Protein AF-A0A816ETN9-F1 (afdb_monomer_lite)

Foldseek 3Di:
DPPPVVVVVVPPPPQPVVNVVVVVVVVVPCDPVNVVVVVVVVVVVVVVVVVVVVVVVVVLVQLQQQHDPVRVVVCVVVVVVDPDDDPDDFRNPGRVVSLCQVLVHPDVVVSVVCVVDVDDDDDPDPPPDDHTPVNPPD

Organism: NCBI:txid392033

Sequence (138 aa):
MFHDQILFGLFAPILQPEELVTTIIEHKTIGPITGVLTLFLFLTNLVAMGLVLMLTIWQISLITKGQTCVEERIDKSIVTNSVQGQKQRPYDFGFKLNWARFFEVNKISELLFRLLIPFPFQPKHDGTQWISKDNKEN

Secondary structure (DSSP, 8-state):
---SSGGGGG------HHHHHHHHHHHHT--HHHHHHHHHHHHHHHHHHHHHHHHHHHHHHHHHTT--HHHHHHHHHHHTT--S-----TT---HHHHHHHHTT-SSHHHHHHHHHS---PPPSS-SS----SGGG--

InterPro domains:
  IPR039859 Palmitoyltransferase PFA4/ZDHHC16/ZDHHC20/ERF2-like [PTHR12246] (38-136)

Structure (mmCIF, N/CA/C/O backbone):
data_AF-A0A816ETN9-F1
#
_entry.id   AF-A0A816ETN9-F1
#
loop_
_atom_site.group_PDB
_atom_site.id
_atom_site.type_symbol
_atom_site.label_atom_id
_atom_site.label_alt_id
_atom_site.label_comp_id
_atom_site.label_asym_id
_atom_site.label_entity_id
_atom_site.label_seq_id
_atom_site.pdbx_PDB_ins_code
_atom_site.Cartn_x
_atom_site.Cartn_y
_atom_site.Cartn_z
_atom_site.occupancy
_atom_site.B_iso_or_equiv
_atom_site.auth_seq_id
_atom_site.auth_comp_id
_atom_site.auth_asym_id
_atom_site.auth_atom_id
_atom_site.pdbx_PDB_model_num
ATOM 1 N N . MET A 1 1 ? 3.630 -48.120 -26.197 1.00 42.28 1 MET A N 1
ATOM 2 C CA . MET A 1 1 ? 5.074 -47.815 -26.272 1.00 42.28 1 MET A CA 1
ATOM 3 C C . MET A 1 1 ? 5.245 -46.753 -27.363 1.00 42.28 1 MET A C 1
ATOM 5 O O . MET A 1 1 ? 5.625 -47.079 -28.466 1.00 42.28 1 MET A O 1
ATOM 9 N N . PHE A 1 2 ? 4.707 -45.533 -27.250 1.00 49.50 2 PHE A N 1
ATOM 10 C CA . PHE A 1 2 ? 4.876 -44.501 -26.208 1.00 49.50 2 PHE A CA 1
ATOM 11 C C . PHE A 1 2 ? 6.316 -43.951 -26.073 1.00 49.50 2 PHE A C 1
ATOM 13 O O . PHE A 1 2 ? 6.692 -43.497 -24.997 1.00 49.50 2 PHE A O 1
ATOM 20 N N . HIS A 1 3 ? 7.124 -43.975 -27.146 1.00 43.66 3 HIS A N 1
ATOM 21 C CA . HIS A 1 3 ? 8.480 -43.403 -27.088 1.00 43.66 3 HIS A CA 1
ATOM 22 C C . HIS A 1 3 ? 8.966 -42.555 -28.273 1.00 43.66 3 HIS A C 1
ATOM 24 O O . HIS A 1 3 ? 9.981 -41.890 -28.115 1.00 43.66 3 HIS A O 1
ATOM 30 N N . ASP A 1 4 ? 8.219 -42.438 -29.376 1.00 44.09 4 ASP A N 1
ATOM 31 C CA . ASP A 1 4 ? 8.714 -41.665 -30.535 1.00 44.09 4 ASP A CA 1
ATOM 32 C C . ASP A 1 4 ? 8.169 -40.232 -30.640 1.00 44.09 4 ASP A C 1
ATOM 34 O O . ASP A 1 4 ? 8.647 -39.444 -31.449 1.00 44.09 4 ASP A O 1
ATOM 38 N N . GLN A 1 5 ? 7.222 -39.829 -29.783 1.00 45.78 5 GLN A N 1
ATOM 39 C CA . GLN A 1 5 ? 6.743 -38.435 -29.754 1.00 45.78 5 GLN A CA 1
ATOM 40 C C . GLN A 1 5 ? 7.567 -37.501 -28.854 1.00 45.78 5 GLN A C 1
ATOM 42 O O . GLN A 1 5 ? 7.368 -36.290 -28.886 1.00 45.78 5 GLN A O 1
ATOM 47 N N . ILE A 1 6 ? 8.531 -38.026 -28.091 1.00 44.53 6 ILE A N 1
ATOM 48 C CA . ILE A 1 6 ? 9.434 -37.198 -27.269 1.00 44.53 6 ILE A CA 1
ATOM 49 C C . ILE A 1 6 ? 10.539 -36.560 -28.136 1.00 44.53 6 ILE A C 1
ATOM 51 O O . ILE A 1 6 ? 11.127 -35.550 -27.754 1.00 44.53 6 ILE A O 1
ATOM 55 N N . LEU A 1 7 ? 10.759 -37.059 -29.358 1.00 41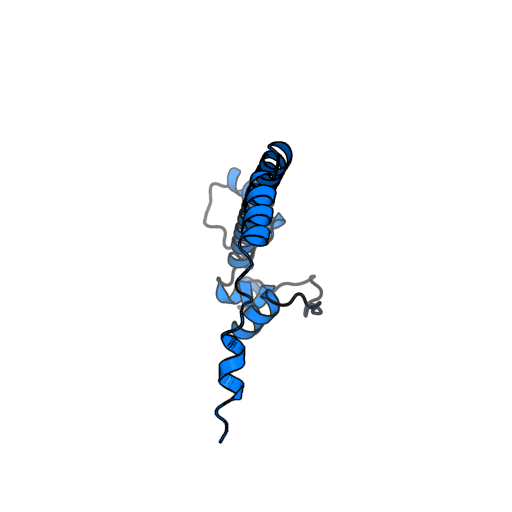.75 7 LEU A N 1
ATOM 56 C CA . LEU A 1 7 ? 11.760 -36.520 -30.283 1.00 41.75 7 LEU A CA 1
ATOM 57 C C . LEU A 1 7 ? 11.278 -35.310 -31.110 1.00 41.75 7 LEU A C 1
ATOM 59 O O . LEU A 1 7 ? 12.008 -34.837 -31.974 1.00 41.75 7 LEU A O 1
ATOM 63 N N . PHE A 1 8 ? 10.073 -34.784 -30.866 1.00 42.66 8 PHE A N 1
ATOM 64 C CA . PHE A 1 8 ? 9.594 -33.558 -31.525 1.00 42.66 8 PHE A CA 1
ATOM 65 C C . PHE A 1 8 ? 10.080 -32.266 -30.841 1.00 42.66 8 PHE A C 1
ATOM 67 O O . PHE A 1 8 ? 9.989 -31.191 -31.426 1.00 42.66 8 PHE A O 1
ATOM 74 N N . GLY A 1 9 ? 10.649 -32.357 -29.632 1.00 41.28 9 GLY A N 1
ATOM 75 C CA . GLY A 1 9 ? 11.230 -31.215 -28.910 1.00 41.28 9 GLY A CA 1
ATOM 76 C C . GLY A 1 9 ? 12.661 -30.842 -29.324 1.00 41.28 9 GLY A C 1
ATOM 77 O O . GLY A 1 9 ? 13.190 -29.854 -28.826 1.00 41.28 9 GLY A O 1
ATOM 78 N N . LEU A 1 10 ? 13.293 -31.614 -30.219 1.00 41.69 10 LEU A N 1
ATOM 79 C CA . LEU A 1 10 ? 14.675 -31.394 -30.675 1.00 41.69 10 LEU A CA 1
ATOM 80 C C . LEU A 1 10 ? 14.766 -30.707 -32.054 1.00 41.69 10 LEU A C 1
ATOM 82 O O . LEU A 1 10 ? 15.851 -30.585 -32.611 1.00 41.69 10 LEU A O 1
ATOM 86 N N . PHE A 1 11 ? 13.636 -30.264 -32.611 1.00 45.69 11 PHE A N 1
ATOM 87 C CA . PHE A 1 11 ? 13.557 -29.506 -33.863 1.00 45.69 11 PHE A CA 1
ATOM 88 C C . PHE A 1 11 ? 13.201 -28.040 -33.573 1.00 45.69 11 PHE A C 1
ATOM 90 O O . PHE A 1 11 ? 12.218 -27.499 -34.071 1.00 45.69 11 PHE A O 1
ATOM 97 N N . ALA A 1 12 ? 14.029 -27.357 -32.777 1.00 51.69 12 ALA A N 1
ATOM 98 C CA . ALA A 1 12 ? 14.243 -25.949 -33.092 1.00 51.69 12 ALA A CA 1
ATOM 99 C C . ALA A 1 12 ? 14.910 -25.950 -34.479 1.00 51.69 12 ALA A C 1
ATOM 101 O O . ALA A 1 12 ? 15.928 -26.636 -34.624 1.00 51.69 12 ALA A O 1
ATOM 102 N N . PRO A 1 13 ? 14.351 -25.301 -35.516 1.00 54.28 13 PRO A N 1
ATOM 103 C CA . PRO A 1 13 ? 15.050 -25.222 -36.787 1.00 54.28 13 PRO A CA 1
ATOM 104 C C . PRO A 1 13 ? 16.427 -24.619 -36.503 1.00 54.28 13 PRO A C 1
ATOM 106 O O . PRO A 1 13 ? 16.528 -23.549 -35.902 1.00 54.28 13 PRO A O 1
ATOM 109 N N . ILE A 1 14 ? 17.484 -25.352 -36.862 1.00 61.41 14 ILE A N 1
ATOM 110 C CA . ILE A 1 14 ? 18.841 -24.813 -36.901 1.00 61.41 14 ILE A CA 1
ATOM 111 C C . ILE A 1 14 ? 18.753 -23.657 -37.888 1.00 61.41 14 ILE A C 1
ATOM 113 O O . ILE A 1 14 ? 18.641 -23.881 -39.093 1.00 61.41 14 ILE A O 1
ATOM 117 N N . LEU A 1 15 ? 18.679 -22.439 -37.351 1.00 60.41 15 LEU A N 1
ATOM 118 C CA . LEU A 1 15 ? 18.554 -21.223 -38.134 1.00 60.41 15 LEU A CA 1
ATOM 119 C C . LEU A 1 15 ? 19.716 -21.220 -39.129 1.00 60.41 15 LEU A C 1
ATOM 121 O O . LEU A 1 15 ? 20.877 -21.341 -38.724 1.00 60.41 15 LEU A O 1
ATOM 125 N N . GLN A 1 16 ? 19.402 -21.176 -40.423 1.00 74.88 16 GLN A N 1
ATOM 126 C CA . GLN A 1 16 ? 20.430 -21.170 -41.455 1.00 74.88 16 GLN A CA 1
ATOM 127 C C . GLN A 1 16 ? 21.357 -19.966 -41.220 1.00 74.88 16 GLN A C 1
ATOM 129 O O . GLN A 1 16 ? 20.889 -18.912 -40.774 1.00 74.88 16 GLN A O 1
ATOM 134 N N . PRO A 1 17 ? 22.674 -20.099 -41.455 1.00 69.94 17 PRO A N 1
ATOM 135 C CA . PRO A 1 17 ? 23.639 -19.060 -41.104 1.00 69.94 17 PRO A CA 1
ATOM 136 C C . PRO A 1 17 ? 23.317 -17.710 -41.764 1.00 69.94 17 PRO A C 1
ATOM 138 O O . PRO A 1 17 ? 23.561 -16.675 -41.148 1.00 69.94 17 PRO A O 1
ATOM 141 N N . GLU A 1 18 ? 22.703 -17.695 -42.952 1.00 71.25 18 GLU A N 1
ATOM 142 C CA . GLU A 1 18 ? 22.175 -16.478 -43.581 1.00 71.25 18 GLU A CA 1
ATOM 143 C C . GLU A 1 18 ? 21.096 -15.756 -42.754 1.00 71.25 18 GLU A C 1
ATOM 145 O O . GLU A 1 18 ? 21.195 -14.543 -42.575 1.00 71.25 18 GLU A O 1
ATOM 150 N N . GLU A 1 19 ? 20.111 -16.470 -42.202 1.00 72.38 19 GLU A N 1
ATOM 151 C CA . GLU A 1 19 ? 19.036 -15.865 -41.401 1.00 72.38 19 GLU A CA 1
ATOM 152 C C . GLU A 1 19 ? 19.519 -15.413 -40.017 1.00 72.38 19 GLU A C 1
ATOM 154 O O . GLU A 1 19 ? 19.044 -14.416 -39.463 1.00 72.38 19 GLU A O 1
ATOM 159 N N . LEU A 1 20 ? 20.514 -16.106 -39.459 1.00 71.25 20 LEU A N 1
ATOM 160 C CA . LEU A 1 20 ? 21.183 -15.676 -38.233 1.00 71.25 20 LEU A CA 1
ATOM 161 C C . LEU A 1 20 ? 21.956 -14.368 -38.458 1.00 71.25 20 LEU A C 1
ATOM 163 O O . LEU A 1 20 ? 21.949 -13.475 -37.613 1.00 71.25 20 LEU A O 1
ATOM 167 N N . VAL A 1 21 ? 22.609 -14.224 -39.611 1.00 74.25 21 VAL A N 1
ATOM 168 C CA . VAL A 1 21 ? 23.345 -13.004 -39.956 1.00 74.25 21 VAL A CA 1
ATOM 169 C C . VAL A 1 21 ? 22.389 -11.837 -40.193 1.00 74.25 21 VAL A C 1
ATOM 171 O O . VAL A 1 21 ? 22.657 -10.746 -39.692 1.00 74.25 21 VAL A O 1
ATOM 174 N N . THR A 1 22 ? 21.262 -12.034 -40.883 1.00 68.19 22 THR A N 1
ATOM 175 C CA . THR A 1 22 ? 20.288 -10.954 -41.114 1.00 68.19 22 THR A CA 1
ATOM 176 C C . THR A 1 22 ? 19.622 -10.497 -39.824 1.00 68.19 22 THR A C 1
ATOM 178 O O . THR A 1 22 ? 19.522 -9.295 -39.612 1.00 68.19 22 THR A O 1
ATOM 181 N N .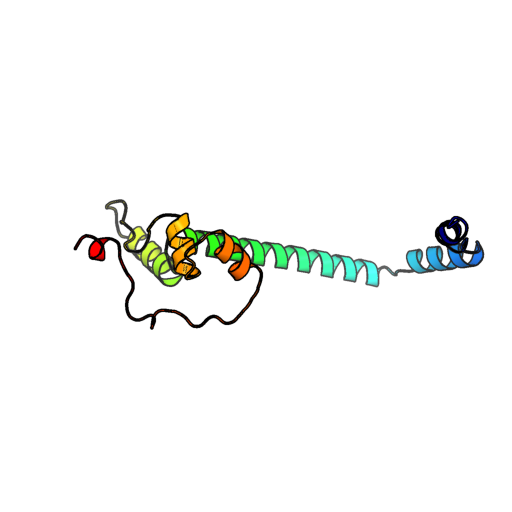 THR A 1 23 ? 19.257 -11.410 -38.923 1.00 66.38 23 THR A N 1
ATOM 182 C CA . THR A 1 23 ? 18.685 -11.057 -37.610 1.00 66.38 23 THR A CA 1
ATOM 183 C C . THR A 1 23 ? 19.695 -10.363 -36.696 1.00 66.38 23 THR A C 1
ATOM 185 O O . THR A 1 23 ? 19.354 -9.385 -36.029 1.00 66.38 23 THR A O 1
ATOM 188 N N . ILE A 1 24 ? 20.964 -10.792 -36.693 1.00 67.12 24 ILE A N 1
ATOM 189 C CA . ILE A 1 24 ? 22.039 -10.100 -35.962 1.00 67.12 24 ILE A CA 1
ATOM 190 C C . ILE A 1 24 ? 22.285 -8.705 -36.546 1.00 67.12 24 ILE A C 1
ATOM 192 O O . ILE A 1 24 ? 22.480 -7.753 -35.788 1.00 67.12 24 ILE A O 1
ATOM 196 N N . ILE A 1 25 ? 22.276 -8.562 -37.874 1.00 66.56 25 ILE A N 1
ATOM 197 C CA . ILE A 1 25 ? 22.420 -7.264 -38.537 1.00 66.56 25 ILE A CA 1
ATOM 198 C C . ILE A 1 25 ? 21.211 -6.387 -38.220 1.00 66.56 25 ILE A C 1
ATOM 200 O O . ILE A 1 25 ? 21.408 -5.254 -37.807 1.00 66.56 25 ILE A O 1
ATOM 204 N N . GLU A 1 26 ? 19.983 -6.884 -38.312 1.00 66.06 26 GLU A N 1
ATOM 205 C CA . GLU A 1 26 ? 18.759 -6.130 -38.021 1.00 66.06 26 GLU A CA 1
ATOM 206 C C . GLU A 1 26 ? 18.716 -5.658 -36.559 1.00 66.06 26 GLU A C 1
ATOM 208 O O . GLU A 1 26 ? 18.506 -4.473 -36.303 1.00 66.06 26 GLU A O 1
ATOM 213 N N . HIS A 1 27 ? 19.074 -6.523 -35.602 1.00 62.28 27 HIS A N 1
ATOM 214 C CA . HIS A 1 27 ? 19.246 -6.149 -34.193 1.00 62.28 27 HIS A CA 1
ATOM 215 C C . HIS A 1 27 ? 20.382 -5.126 -33.992 1.00 62.28 27 HIS A C 1
ATOM 217 O O . HIS A 1 27 ? 20.283 -4.224 -33.161 1.00 62.28 27 HIS A O 1
ATOM 223 N N . LYS A 1 28 ? 21.461 -5.210 -34.780 1.00 60.97 28 LYS A N 1
ATOM 224 C CA . LYS A 1 28 ? 22.558 -4.225 -34.795 1.00 60.97 28 LYS A CA 1
ATOM 225 C C . LYS A 1 28 ? 22.179 -2.915 -35.506 1.00 60.97 28 LYS A C 1
ATOM 227 O O . LYS A 1 28 ? 22.825 -1.897 -35.271 1.00 60.97 28 LYS A O 1
ATOM 232 N N . THR A 1 29 ? 21.128 -2.926 -36.327 1.00 57.53 29 THR A N 1
ATOM 233 C CA . THR A 1 29 ? 20.594 -1.780 -37.086 1.00 57.53 29 THR A CA 1
ATOM 234 C C . THR A 1 29 ? 19.382 -1.151 -36.392 1.00 57.53 29 THR A C 1
ATOM 236 O O . THR A 1 29 ? 18.671 -0.335 -36.975 1.00 57.53 29 THR A O 1
ATOM 239 N N . ILE A 1 30 ? 19.145 -1.476 -35.118 1.00 62.94 30 ILE A N 1
ATOM 240 C CA . ILE A 1 30 ? 18.284 -0.681 -34.243 1.00 62.94 30 ILE A CA 1
ATOM 241 C C . ILE A 1 30 ? 18.978 0.678 -34.084 1.00 62.94 30 ILE A C 1
ATOM 243 O O . ILE A 1 30 ? 19.926 0.832 -33.316 1.00 62.94 30 ILE A O 1
ATOM 247 N N . GLY A 1 31 ? 18.569 1.648 -34.903 1.00 71.50 31 GLY A N 1
ATOM 248 C CA . GLY A 1 31 ? 19.227 2.946 -34.997 1.00 71.50 31 GLY A CA 1
ATOM 249 C C . GLY A 1 31 ? 19.298 3.685 -33.652 1.00 71.50 31 GLY A C 1
ATOM 250 O O . GLY A 1 31 ? 18.528 3.394 -32.730 1.00 71.50 31 GLY A O 1
ATOM 251 N N . PRO A 1 32 ? 20.170 4.704 -33.537 1.00 74.25 32 PRO A N 1
ATOM 252 C CA . PRO A 1 32 ? 20.346 5.469 -32.299 1.00 74.25 32 PRO A CA 1
ATOM 253 C C . PRO A 1 32 ? 19.026 6.059 -31.777 1.00 74.25 32 PRO A C 1
ATOM 255 O O . PRO A 1 32 ? 18.828 6.155 -30.571 1.00 74.25 32 PRO A O 1
ATOM 258 N N . ILE A 1 33 ? 18.089 6.377 -32.676 1.00 78.12 33 ILE A N 1
ATOM 259 C CA . ILE A 1 33 ? 16.751 6.888 -32.349 1.00 78.12 33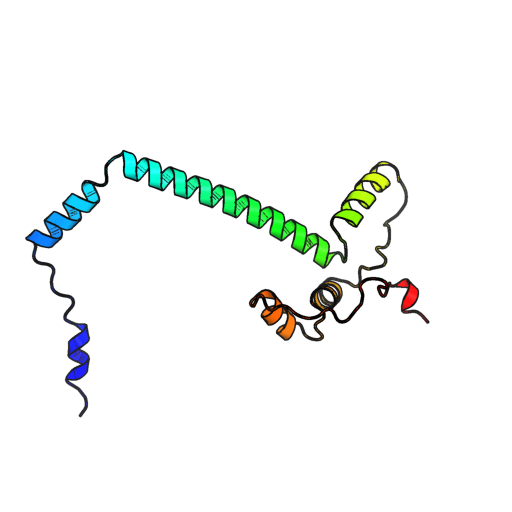 ILE A CA 1
ATOM 260 C C . ILE A 1 33 ? 15.940 5.864 -31.537 1.00 78.12 33 ILE A C 1
ATOM 262 O O . ILE A 1 33 ? 15.343 6.222 -30.523 1.00 78.12 33 ILE A O 1
ATOM 266 N N . THR A 1 34 ? 15.952 4.588 -31.927 1.00 83.75 34 THR A N 1
ATOM 267 C CA . THR A 1 34 ? 15.224 3.526 -31.214 1.00 83.75 34 THR A CA 1
ATOM 268 C C . THR A 1 34 ? 15.860 3.229 -29.855 1.00 83.75 34 THR A C 1
ATOM 270 O O . THR A 1 34 ? 15.144 2.992 -28.879 1.00 83.75 34 THR A O 1
ATOM 273 N N . GLY A 1 35 ? 17.191 3.321 -29.752 1.00 85.50 35 GLY A N 1
ATOM 274 C CA . GLY A 1 35 ? 17.906 3.227 -28.476 1.00 85.50 35 GLY A CA 1
ATOM 275 C C . GLY A 1 35 ? 17.534 4.357 -27.511 1.00 85.50 35 GLY A C 1
ATOM 276 O O . GLY A 1 35 ? 17.201 4.100 -26.355 1.00 85.50 35 GLY A O 1
ATOM 277 N N . VAL A 1 36 ? 17.511 5.601 -28.000 1.00 88.25 36 VAL A N 1
ATOM 278 C CA . VAL A 1 36 ? 17.103 6.779 -27.215 1.00 88.25 36 VAL A CA 1
ATOM 279 C C . VAL A 1 36 ? 15.643 6.678 -26.774 1.00 88.25 36 VAL A C 1
ATOM 281 O O . VAL A 1 36 ? 15.345 6.942 -25.610 1.00 88.25 36 VAL A O 1
ATOM 284 N N . LEU A 1 37 ? 14.737 6.248 -27.658 1.00 91.94 37 LEU A N 1
ATOM 285 C CA . LEU A 1 37 ? 13.325 6.058 -27.318 1.00 91.94 37 LEU A CA 1
ATOM 286 C C . LEU A 1 37 ? 13.143 4.975 -26.248 1.00 91.94 37 LEU A C 1
ATOM 288 O O . LEU A 1 37 ? 12.428 5.191 -25.273 1.00 91.94 37 LEU A O 1
ATOM 292 N N . THR A 1 38 ? 13.820 3.835 -26.398 1.00 91.44 38 THR A N 1
ATOM 293 C CA . THR A 1 38 ? 13.774 2.741 -25.415 1.00 91.44 38 THR A CA 1
ATOM 294 C C . THR A 1 38 ? 14.289 3.203 -24.055 1.00 91.44 38 THR A C 1
ATOM 296 O O . THR A 1 38 ? 13.646 2.950 -23.038 1.00 91.44 38 THR A O 1
ATOM 299 N N . LEU A 1 39 ? 15.404 3.940 -24.026 1.00 93.00 39 LEU A N 1
ATOM 300 C CA . LEU A 1 39 ? 15.954 4.510 -22.797 1.00 93.00 39 LEU A CA 1
ATOM 301 C C . LEU A 1 39 ? 14.982 5.504 -22.149 1.00 93.00 39 LEU A C 1
ATOM 303 O O . LEU A 1 39 ? 14.753 5.448 -20.943 1.00 93.00 39 LEU A O 1
ATOM 307 N N . PHE A 1 40 ? 14.382 6.395 -22.938 1.00 95.19 40 PHE A N 1
ATOM 308 C CA . PHE A 1 40 ? 13.406 7.363 -22.444 1.00 95.19 40 PHE A CA 1
ATOM 309 C C . PHE A 1 40 ? 12.170 6.675 -21.845 1.00 95.19 40 PHE A C 1
ATOM 311 O O . PHE A 1 40 ? 11.746 7.007 -20.735 1.00 95.19 40 PHE A O 1
ATOM 318 N N . LEU A 1 41 ? 11.618 5.674 -22.536 1.00 95.94 41 LEU A N 1
ATOM 319 C CA . LEU A 1 41 ? 10.499 4.878 -22.032 1.00 95.94 41 LEU A CA 1
ATOM 320 C C . LEU A 1 41 ? 10.883 4.123 -20.757 1.00 95.94 41 LEU A C 1
ATOM 322 O O . LEU A 1 41 ? 10.115 4.105 -19.800 1.00 95.94 41 LEU A O 1
ATOM 326 N N . PHE A 1 42 ? 12.079 3.545 -20.700 1.00 96.81 42 PHE A N 1
ATOM 327 C CA . PHE A 1 42 ? 12.563 2.862 -19.505 1.00 96.81 42 PHE A CA 1
ATOM 328 C C . PHE A 1 42 ? 12.650 3.810 -18.299 1.00 96.81 42 PHE A C 1
ATOM 330 O O . PHE A 1 42 ? 12.114 3.507 -17.233 1.00 96.81 42 PHE A O 1
ATOM 337 N N . LEU A 1 43 ? 13.256 4.989 -18.472 1.00 97.25 43 LEU A N 1
ATOM 338 C CA . LEU A 1 43 ? 13.403 5.981 -17.404 1.00 97.25 43 LEU A CA 1
ATOM 339 C C . LEU A 1 43 ? 12.050 6.520 -16.925 1.00 97.25 43 LEU A C 1
ATOM 341 O O . LEU A 1 43 ? 11.820 6.627 -15.721 1.00 97.25 43 LEU A O 1
ATOM 345 N N . THR A 1 44 ? 11.136 6.828 -17.846 1.00 96.31 44 THR A N 1
ATOM 346 C CA . THR A 1 44 ? 9.797 7.328 -17.493 1.00 96.31 44 THR A CA 1
ATOM 347 C C . THR A 1 44 ? 8.971 6.278 -16.754 1.00 96.31 44 THR A C 1
ATOM 349 O O . THR A 1 44 ? 8.352 6.607 -15.742 1.00 96.31 44 THR A O 1
ATOM 352 N N . ASN A 1 45 ? 9.020 5.010 -17.176 1.00 96.31 45 ASN A N 1
ATOM 353 C CA . ASN A 1 45 ? 8.370 3.913 -16.455 1.00 96.31 45 ASN A CA 1
ATOM 354 C C . ASN A 1 45 ? 8.976 3.700 -15.063 1.00 96.31 45 ASN A C 1
ATOM 356 O O . ASN A 1 45 ? 8.239 3.460 -14.110 1.00 96.31 45 ASN A O 1
ATOM 360 N N . LEU A 1 46 ? 10.295 3.840 -14.914 1.00 97.50 46 LEU A N 1
ATOM 361 C CA . LEU A 1 46 ? 10.964 3.721 -13.619 1.00 97.50 46 LEU A CA 1
ATOM 362 C C . LEU A 1 46 ? 10.530 4.828 -12.646 1.00 97.50 46 LEU A C 1
ATOM 364 O O . LEU A 1 46 ? 10.218 4.547 -11.488 1.00 97.50 46 LEU A O 1
ATOM 368 N N . VAL A 1 47 ? 10.438 6.074 -13.121 1.00 97.81 47 VAL A N 1
ATOM 369 C CA . VAL A 1 47 ? 9.921 7.197 -12.321 1.00 97.81 47 VAL A CA 1
ATOM 370 C C . VAL A 1 47 ? 8.450 6.982 -11.969 1.00 97.81 47 VAL A C 1
ATOM 372 O O . VAL A 1 47 ? 8.075 7.130 -10.806 1.00 97.81 47 VAL A O 1
ATOM 375 N N . ALA A 1 48 ? 7.623 6.587 -12.940 1.00 96.94 48 ALA A N 1
ATOM 376 C CA . ALA A 1 48 ? 6.206 6.313 -12.716 1.00 96.94 48 ALA A CA 1
ATOM 377 C C . ALA A 1 48 ? 6.004 5.216 -11.658 1.00 96.94 48 ALA A C 1
ATOM 379 O O . ALA A 1 48 ? 5.242 5.407 -10.712 1.00 96.94 48 ALA A O 1
ATOM 380 N N . MET A 1 49 ? 6.751 4.114 -11.757 1.00 97.38 49 MET A N 1
ATOM 381 C CA . MET A 1 49 ? 6.760 3.036 -10.765 1.00 97.38 49 MET A CA 1
ATOM 382 C C . MET A 1 49 ? 7.158 3.535 -9.375 1.00 97.38 49 MET A C 1
ATOM 384 O O . MET A 1 49 ? 6.503 3.189 -8.393 1.00 97.38 49 MET A O 1
ATOM 388 N N . GLY A 1 50 ? 8.191 4.376 -9.279 1.00 97.44 50 GLY A N 1
ATOM 389 C CA . GLY A 1 50 ? 8.616 4.969 -8.011 1.00 97.44 50 GLY A CA 1
ATOM 390 C C . GLY A 1 50 ? 7.516 5.807 -7.353 1.00 97.44 50 GLY A C 1
ATOM 391 O O . GLY A 1 50 ? 7.243 5.644 -6.163 1.00 97.44 50 GLY A O 1
ATOM 392 N N . LEU A 1 51 ? 6.835 6.652 -8.130 1.00 97.69 51 LEU A N 1
ATOM 393 C CA . LEU A 1 51 ? 5.733 7.485 -7.638 1.00 97.69 51 LEU A CA 1
ATOM 394 C C . LEU A 1 51 ? 4.530 6.646 -7.189 1.00 97.69 51 LEU A C 1
ATOM 396 O O . LEU A 1 51 ? 3.985 6.878 -6.108 1.00 97.69 51 LEU A O 1
ATOM 400 N N . VAL A 1 52 ? 4.141 5.645 -7.985 1.00 96.94 52 VAL A N 1
ATOM 401 C CA . VAL A 1 52 ? 3.051 4.719 -7.641 1.00 96.94 52 VAL A CA 1
ATOM 402 C C . VAL A 1 52 ? 3.380 3.954 -6.362 1.00 96.94 52 VAL A C 1
ATOM 404 O O . VAL A 1 52 ? 2.530 3.840 -5.476 1.00 96.94 52 VAL A O 1
ATOM 407 N N . LEU A 1 53 ? 4.617 3.475 -6.221 1.00 97.06 53 LEU A N 1
ATOM 408 C CA . LEU A 1 53 ? 5.061 2.756 -5.033 1.00 97.06 53 LEU A CA 1
ATOM 409 C C . LEU A 1 53 ? 5.017 3.651 -3.789 1.00 97.06 53 LEU A C 1
ATOM 411 O O . LEU A 1 53 ? 4.468 3.245 -2.767 1.00 97.06 53 LEU A O 1
ATOM 415 N N . MET A 1 54 ? 5.532 4.881 -3.878 1.00 96.69 54 MET A N 1
ATOM 416 C CA . MET A 1 54 ? 5.496 5.842 -2.771 1.00 96.69 54 MET A CA 1
ATOM 417 C C . MET A 1 54 ? 4.066 6.150 -2.322 1.00 96.69 54 MET A C 1
ATOM 419 O O . MET A 1 54 ? 3.776 6.125 -1.124 1.00 96.69 54 MET A O 1
ATOM 423 N N . LEU A 1 55 ? 3.160 6.395 -3.271 1.00 95.81 55 LEU A N 1
ATOM 424 C CA . LEU A 1 55 ? 1.760 6.661 -2.958 1.00 95.81 55 LEU A CA 1
ATOM 425 C C . LEU A 1 55 ? 1.093 5.438 -2.321 1.00 95.81 55 LEU A C 1
ATOM 427 O O . LEU A 1 55 ? 0.398 5.574 -1.318 1.00 95.81 55 LEU A O 1
ATOM 431 N N . THR A 1 56 ? 1.351 4.241 -2.848 1.00 94.31 56 THR A N 1
ATOM 432 C CA . THR A 1 56 ? 0.801 2.987 -2.313 1.00 94.31 56 THR A CA 1
ATOM 433 C C . THR A 1 56 ? 1.277 2.737 -0.884 1.00 94.31 56 THR A C 1
ATOM 435 O O . THR A 1 56 ? 0.470 2.406 -0.018 1.00 94.31 56 THR A O 1
ATOM 438 N N . ILE A 1 57 ? 2.563 2.963 -0.596 1.00 95.62 57 ILE A N 1
ATOM 439 C CA . ILE A 1 57 ? 3.118 2.847 0.762 1.00 95.62 57 ILE A CA 1
ATOM 440 C C . ILE A 1 57 ? 2.441 3.841 1.711 1.00 95.62 57 ILE A C 1
ATOM 442 O O . ILE A 1 57 ? 2.101 3.485 2.842 1.00 95.62 57 ILE A O 1
ATOM 446 N N . TRP A 1 58 ? 2.208 5.077 1.264 1.00 93.75 58 TRP A N 1
ATOM 447 C CA . TRP A 1 58 ? 1.500 6.061 2.078 1.00 93.75 58 TRP A CA 1
ATOM 448 C C . TRP A 1 58 ? 0.058 5.623 2.372 1.00 93.75 58 TRP A C 1
ATOM 450 O O . TRP A 1 58 ? -0.352 5.634 3.534 1.00 93.75 58 TRP A O 1
ATOM 460 N N . GLN A 1 59 ? -0.676 5.141 1.367 1.00 93.81 59 GLN A N 1
ATOM 461 C CA . GLN A 1 59 ? -2.036 4.618 1.548 1.00 93.81 59 GLN A CA 1
ATOM 462 C C . GLN A 1 59 ? -2.068 3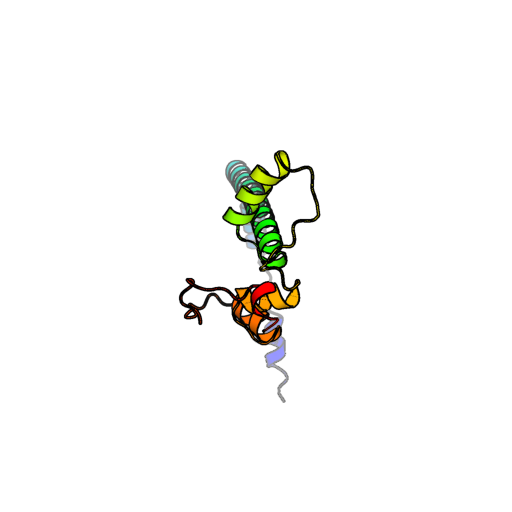.410 2.500 1.00 93.81 59 GLN A C 1
ATOM 464 O O . GLN A 1 59 ? -2.889 3.353 3.414 1.00 93.81 59 GLN A O 1
ATOM 469 N N . ILE A 1 60 ? -1.112 2.486 2.373 1.00 92.81 60 ILE A N 1
ATOM 470 C CA . ILE A 1 60 ? -0.930 1.350 3.290 1.00 92.81 60 ILE A CA 1
ATOM 471 C C . ILE A 1 60 ? -0.714 1.819 4.735 1.00 92.81 60 ILE A C 1
ATOM 473 O O . ILE A 1 60 ? -1.284 1.244 5.669 1.00 92.81 60 ILE A O 1
ATOM 477 N N . SER A 1 61 ? 0.093 2.866 4.936 1.00 92.38 61 SER A N 1
ATOM 478 C CA . SER A 1 61 ? 0.342 3.456 6.257 1.00 92.38 61 SER A CA 1
ATOM 479 C C . SER A 1 61 ? -0.944 4.013 6.870 1.00 92.38 61 SER A C 1
ATOM 481 O O . SER A 1 61 ? -1.208 3.779 8.049 1.00 92.38 61 SER A O 1
ATOM 483 N N . LEU A 1 62 ? -1.770 4.695 6.072 1.00 91.56 62 LEU A N 1
ATOM 484 C CA . LEU A 1 62 ? -3.056 5.251 6.500 1.00 91.56 62 LEU A CA 1
ATOM 485 C C . LEU A 1 62 ? -4.049 4.159 6.919 1.00 91.56 62 LEU A C 1
ATOM 487 O O . LEU A 1 62 ? -4.564 4.204 8.037 1.00 91.56 62 LEU A O 1
ATOM 491 N N . ILE A 1 63 ? -4.229 3.125 6.089 1.00 91.19 63 ILE A N 1
ATOM 492 C CA . ILE A 1 63 ? -5.101 1.976 6.397 1.00 91.19 63 ILE A CA 1
ATOM 493 C C . ILE A 1 63 ? -4.630 1.276 7.672 1.00 91.19 63 ILE A C 1
ATOM 495 O O . ILE A 1 63 ? -5.417 1.007 8.574 1.00 91.19 63 ILE A O 1
ATOM 499 N N . THR A 1 64 ? -3.322 1.044 7.795 1.00 89.50 64 THR A N 1
ATOM 500 C CA . THR A 1 64 ? -2.709 0.434 8.984 1.00 89.50 64 THR A CA 1
ATOM 501 C C . THR A 1 64 ? -3.019 1.207 10.261 1.00 89.50 64 THR A C 1
ATOM 503 O O . THR A 1 64 ? -3.213 0.603 11.312 1.00 89.50 64 THR A O 1
ATOM 506 N N . LYS A 1 65 ? -3.083 2.531 10.160 1.00 87.94 65 LYS A N 1
ATOM 507 C CA . LYS A 1 65 ? -3.354 3.465 11.250 1.00 87.94 65 LYS A CA 1
ATOM 508 C C . LYS A 1 65 ? -4.846 3.694 11.518 1.00 87.94 65 LYS A C 1
ATOM 510 O O . LYS A 1 65 ? -5.156 4.437 12.446 1.00 87.94 65 LYS A O 1
ATOM 515 N N . GLY A 1 66 ? -5.737 3.124 10.702 1.00 87.06 66 GLY A N 1
ATOM 516 C CA . GLY A 1 66 ? -7.175 3.394 10.763 1.00 87.06 66 GLY A CA 1
ATOM 517 C C . GLY A 1 66 ? -7.509 4.863 10.491 1.00 87.06 66 GLY A C 1
ATOM 518 O O . GLY A 1 66 ? -8.387 5.411 11.147 1.00 87.06 66 GLY A O 1
ATOM 519 N N . GLN A 1 67 ? -6.760 5.518 9.596 1.00 89.12 67 GLN A N 1
ATOM 520 C CA . GLN A 1 67 ? -6.919 6.935 9.262 1.00 89.12 67 GLN A CA 1
ATOM 521 C C . GLN A 1 67 ? -7.188 7.142 7.774 1.00 89.12 67 GLN A C 1
ATOM 523 O O . GLN A 1 67 ? -6.696 6.401 6.925 1.00 89.12 67 GLN A O 1
ATOM 528 N N . THR A 1 68 ? -7.891 8.221 7.455 1.00 89.06 68 THR A N 1
ATOM 529 C CA . THR A 1 68 ? -8.058 8.741 6.094 1.00 89.06 68 THR A CA 1
ATOM 530 C C . THR A 1 68 ? -7.039 9.844 5.777 1.00 89.06 68 THR A C 1
ATOM 532 O O . THR A 1 68 ? -6.452 10.454 6.675 1.00 89.06 68 THR A O 1
ATOM 535 N N . CYS A 1 69 ? -6.843 10.163 4.489 1.00 88.62 69 CYS A N 1
ATOM 536 C CA . CYS A 1 69 ? -5.970 11.273 4.076 1.00 88.62 69 CYS A CA 1
ATOM 537 C C . CYS A 1 69 ? -6.418 12.626 4.660 1.00 88.62 69 CYS A C 1
ATOM 539 O O . CYS A 1 69 ? -5.588 13.495 4.931 1.00 88.62 69 CYS A O 1
ATOM 541 N N . VAL A 1 70 ? -7.731 12.808 4.833 1.00 87.25 70 VAL A N 1
ATOM 542 C CA . VAL A 1 70 ? -8.317 14.023 5.413 1.00 87.25 70 VAL A CA 1
ATOM 543 C C . VAL A 1 70 ? -8.002 14.095 6.902 1.00 87.25 70 VAL A C 1
ATOM 545 O O . VAL A 1 70 ? -7.509 15.119 7.366 1.00 87.25 70 VAL A O 1
ATOM 548 N N . GLU A 1 71 ? -8.198 12.998 7.634 1.00 84.94 71 GLU A N 1
ATOM 549 C CA . GLU A 1 71 ? -7.881 12.930 9.061 1.00 84.94 71 GLU A CA 1
ATOM 550 C C . GLU A 1 71 ? -6.392 13.138 9.326 1.00 84.94 71 GLU A C 1
ATOM 552 O O . GLU A 1 71 ? -6.055 13.916 10.209 1.00 84.94 71 GLU A O 1
ATOM 557 N N . GLU A 1 72 ? -5.489 12.528 8.549 1.00 85.69 72 GLU A N 1
ATOM 558 C CA . GLU A 1 72 ? -4.045 12.750 8.712 1.00 85.69 72 GLU A CA 1
ATOM 559 C C . GLU A 1 72 ? -3.660 14.212 8.431 1.00 85.69 72 GLU A C 1
ATOM 561 O O . GLU A 1 72 ? -2.827 14.784 9.135 1.00 85.69 72 GLU A O 1
ATOM 566 N N . ARG A 1 73 ? -4.263 14.842 7.415 1.00 84.94 73 ARG A N 1
ATOM 567 C CA . ARG A 1 73 ? -4.008 16.252 7.091 1.00 84.94 73 ARG A CA 1
ATOM 568 C C . ARG A 1 73 ? -4.487 17.180 8.203 1.00 84.94 73 ARG A C 1
ATOM 570 O O . ARG A 1 73 ? -3.743 18.076 8.601 1.00 84.94 73 ARG A O 1
ATOM 577 N N . ILE A 1 74 ? -5.705 16.964 8.695 1.00 83.44 74 ILE A N 1
ATOM 578 C CA . ILE A 1 74 ? -6.269 17.730 9.809 1.00 83.44 74 ILE A CA 1
ATOM 579 C C . ILE A 1 74 ? -5.399 17.525 11.049 1.00 83.44 74 ILE A C 1
ATOM 581 O O . ILE A 1 74 ? -4.997 18.497 11.684 1.00 83.44 74 ILE A O 1
ATOM 585 N N . ASP A 1 75 ? -5.025 16.282 11.346 1.00 77.38 75 ASP A N 1
ATOM 586 C CA . ASP A 1 75 ? -4.184 15.956 12.492 1.00 77.38 75 ASP A CA 1
ATOM 587 C C . ASP A 1 75 ? -2.823 16.650 12.411 1.00 77.38 75 ASP A C 1
ATOM 589 O O . ASP A 1 75 ? -2.427 17.307 13.365 1.00 77.38 75 ASP A O 1
ATOM 593 N N . LYS A 1 76 ? -2.155 16.640 11.250 1.00 77.12 76 LYS A N 1
ATOM 594 C CA . LYS A 1 76 ? -0.898 17.381 11.044 1.00 77.12 76 LYS A CA 1
ATOM 595 C C . LYS A 1 76 ? -1.057 18.882 11.288 1.00 77.12 76 LYS A C 1
ATOM 597 O O . LYS A 1 76 ? -0.187 19.467 11.921 1.00 77.12 76 LYS A O 1
ATOM 602 N N . SER A 1 77 ? -2.160 19.485 10.838 1.00 71.94 77 SER A N 1
ATOM 603 C CA . SER A 1 77 ? -2.426 20.918 11.044 1.00 71.94 77 SER A CA 1
ATOM 604 C C . SER A 1 77 ? -2.728 21.287 12.504 1.00 71.94 77 SER A C 1
ATOM 606 O O . SER A 1 77 ? -2.411 22.391 12.949 1.00 71.94 77 SER A O 1
ATOM 608 N N . ILE A 1 78 ? -3.309 20.356 13.268 1.00 65.94 78 ILE A N 1
ATOM 609 C CA . ILE A 1 78 ? -3.637 20.540 14.687 1.00 65.94 78 ILE A CA 1
ATOM 610 C C . ILE A 1 78 ? -2.412 20.253 15.565 1.00 65.94 78 ILE A C 1
ATOM 612 O O . ILE A 1 78 ? -2.144 21.001 16.504 1.00 65.94 78 ILE A O 1
ATOM 616 N N . VAL A 1 79 ? -1.627 19.218 15.250 1.00 62.72 79 VAL A N 1
ATOM 617 C CA . VAL A 1 79 ? -0.438 18.806 16.018 1.00 62.72 79 VAL A CA 1
ATOM 618 C C . VAL A 1 79 ? 0.665 19.860 15.971 1.00 62.72 79 VAL A C 1
ATOM 620 O O . VAL A 1 79 ? 1.292 20.104 16.995 1.00 62.72 79 VAL A O 1
ATOM 623 N N . THR A 1 80 ? 0.849 20.575 14.855 1.00 59.62 80 THR A N 1
ATOM 624 C CA . THR A 1 80 ? 1.768 21.731 14.804 1.00 59.62 80 THR A CA 1
ATOM 625 C C . THR A 1 80 ? 1.438 22.827 15.820 1.00 59.62 80 THR A C 1
ATOM 627 O O . THR A 1 80 ? 2.308 23.629 16.138 1.00 59.62 80 THR A O 1
ATOM 630 N N . ASN A 1 81 ? 0.215 22.840 16.360 1.00 59.12 81 ASN A N 1
ATOM 631 C CA . ASN A 1 81 ? -0.253 23.806 17.352 1.00 59.12 81 ASN A CA 1
ATOM 632 C C . ASN A 1 81 ? -0.510 23.185 18.743 1.00 59.12 81 ASN A C 1
ATOM 634 O O . ASN A 1 81 ? -0.945 23.892 19.648 1.00 59.12 81 ASN A O 1
ATOM 638 N N . SER A 1 82 ? -0.257 21.883 18.936 1.00 52.88 82 SER A N 1
ATOM 639 C CA . SER A 1 82 ? -0.664 21.145 20.143 1.00 52.88 82 SER A CA 1
ATOM 640 C C . SER A 1 82 ? 0.527 20.440 20.804 1.00 52.88 82 SER A C 1
ATOM 642 O O . SER A 1 82 ? 1.010 19.428 20.310 1.00 52.88 82 SER A O 1
ATOM 644 N N . VAL A 1 83 ? 0.975 20.945 21.957 1.00 57.88 83 VAL A N 1
ATOM 645 C CA . VAL A 1 83 ? 2.103 20.407 22.758 1.00 57.88 83 VAL A CA 1
ATOM 646 C C . VAL A 1 83 ? 1.721 19.158 23.583 1.00 57.88 83 VAL A C 1
ATOM 648 O O . VAL A 1 83 ? 2.566 18.552 24.237 1.00 57.88 83 VAL A O 1
ATOM 651 N N . GLN A 1 84 ? 0.467 18.704 23.548 1.00 45.72 84 GLN A N 1
ATOM 652 C CA . GLN A 1 84 ? -0.056 17.796 24.571 1.00 45.72 84 GLN A CA 1
ATOM 653 C C . GLN A 1 84 ? -0.488 16.426 24.020 1.00 45.72 84 GLN A C 1
ATOM 655 O O . GLN A 1 84 ? -1.519 16.307 23.365 1.00 45.72 84 GLN A O 1
ATOM 660 N N . GLY A 1 85 ? 0.257 15.383 24.403 1.00 50.59 85 GLY A N 1
ATOM 661 C CA . GLY A 1 85 ? -0.235 14.006 24.530 1.00 50.59 85 GLY A CA 1
ATOM 662 C C . GLY A 1 85 ? -0.356 13.184 23.241 1.00 50.59 85 GLY A C 1
ATOM 663 O O . GLY A 1 85 ? -0.726 13.673 22.178 1.00 50.59 85 GLY A O 1
ATOM 664 N N . GLN A 1 86 ? -0.071 11.881 23.347 1.00 55.94 86 GLN A N 1
ATOM 665 C CA . GLN A 1 86 ? -0.376 10.904 22.299 1.00 55.94 86 GLN A CA 1
ATOM 666 C C . GLN A 1 86 ? -1.888 10.892 22.053 1.00 55.94 86 GLN A C 1
ATOM 668 O O . GLN A 1 86 ? -2.647 10.279 22.802 1.00 55.94 86 GLN A O 1
ATOM 673 N N . LYS A 1 87 ? -2.330 11.593 21.009 1.00 64.38 87 LYS A N 1
ATOM 674 C CA . LYS A 1 87 ? -3.730 11.618 20.597 1.00 64.38 87 LYS A CA 1
ATOM 675 C C . LYS A 1 87 ? -4.163 10.200 20.239 1.00 64.38 87 LYS A C 1
ATOM 677 O O . LYS A 1 87 ? -3.697 9.624 19.251 1.00 64.38 87 LYS A O 1
ATOM 682 N N . GLN A 1 88 ? -5.026 9.624 21.071 1.00 69.81 88 GLN A N 1
ATOM 683 C CA . GLN A 1 88 ? -5.595 8.312 20.809 1.00 69.81 88 GLN A CA 1
ATOM 684 C C . GLN A 1 88 ? -6.497 8.412 19.582 1.00 69.81 88 GLN A C 1
ATOM 686 O O . GLN A 1 88 ? -7.393 9.250 19.506 1.00 69.81 88 GLN A O 1
ATOM 691 N N . ARG A 1 89 ? -6.210 7.581 18.582 1.00 80.69 89 ARG A N 1
ATOM 692 C CA . ARG A 1 89 ? -6.965 7.535 17.332 1.00 80.69 89 ARG A CA 1
ATOM 693 C C . ARG A 1 89 ? -8.225 6.700 17.578 1.00 80.69 89 ARG A C 1
ATOM 695 O O . ARG A 1 89 ? -8.085 5.502 17.840 1.00 80.69 89 ARG A O 1
ATOM 702 N N . PRO A 1 90 ? -9.432 7.286 17.491 1.00 81.56 90 PRO A N 1
ATOM 703 C CA . PRO A 1 90 ? -10.665 6.605 17.891 1.00 81.56 90 PRO A CA 1
ATOM 704 C C . PRO A 1 90 ? -10.991 5.391 17.009 1.00 81.56 90 PRO A C 1
ATOM 706 O O . PRO A 1 90 ? -11.645 4.456 17.469 1.00 81.56 90 PRO A O 1
ATOM 709 N N . TYR A 1 91 ? -10.500 5.378 15.766 1.00 85.81 91 TYR A N 1
ATOM 710 C CA . TYR A 1 91 ? -10.711 4.305 14.789 1.00 85.81 91 TYR A CA 1
ATOM 711 C C . TYR A 1 91 ? -9.501 3.381 14.601 1.00 85.81 91 TYR A C 1
ATOM 713 O O . TYR A 1 91 ? -9.519 2.519 13.724 1.00 85.81 91 TYR A O 1
ATOM 721 N N . ASP A 1 92 ? -8.452 3.526 15.414 1.00 87.38 92 ASP A N 1
ATOM 722 C CA . ASP A 1 92 ? -7.296 2.636 15.348 1.00 87.38 92 ASP A CA 1
ATOM 723 C C . ASP A 1 92 ? -7.512 1.415 16.242 1.00 87.38 92 ASP A C 1
ATOM 725 O O . ASP A 1 92 ? -7.370 1.492 17.458 1.00 87.38 92 ASP A O 1
ATOM 729 N N . PHE A 1 93 ? -7.820 0.269 15.650 1.00 87.62 93 PHE A N 1
ATOM 730 C CA . PHE A 1 93 ? -7.992 -1.014 16.330 1.00 87.62 93 PHE A CA 1
ATOM 731 C C . PHE A 1 93 ? -6.771 -1.943 16.199 1.00 87.62 93 PHE A C 1
ATOM 733 O O . PHE A 1 93 ? -6.852 -3.125 16.542 1.00 87.62 93 PHE A O 1
ATOM 740 N N . GLY A 1 94 ? -5.643 -1.425 15.707 1.00 87.94 94 GLY A N 1
ATOM 741 C CA . GLY A 1 94 ? -4.438 -2.186 15.395 1.00 87.94 94 GLY A CA 1
ATOM 742 C C . GLY A 1 94 ? -4.434 -2.779 13.982 1.00 87.94 94 GLY A C 1
ATOM 743 O O . GLY A 1 94 ? -5.477 -2.987 13.362 1.00 87.94 94 GLY A O 1
ATOM 744 N N . PHE A 1 95 ? -3.232 -3.099 13.483 1.00 87.19 95 PHE A N 1
ATOM 745 C CA . PHE A 1 95 ? -2.972 -3.481 12.085 1.00 87.19 95 PHE A CA 1
ATOM 746 C C . PHE A 1 95 ? -3.984 -4.491 11.523 1.00 87.19 95 PHE A C 1
ATOM 748 O O . PHE A 1 95 ? -4.669 -4.204 10.548 1.00 87.19 95 PHE A O 1
ATOM 755 N N . LYS A 1 96 ? -4.141 -5.659 12.158 1.00 87.00 96 LYS A N 1
ATOM 756 C CA . LYS A 1 96 ? -5.010 -6.723 11.626 1.00 87.00 96 LYS A CA 1
ATOM 757 C C . LYS A 1 96 ? -6.478 -6.297 11.539 1.00 87.00 96 LYS A C 1
ATOM 759 O O . LYS A 1 96 ? -7.130 -6.593 10.542 1.00 87.00 96 LYS A O 1
ATOM 764 N N . LEU A 1 97 ? -6.995 -5.619 12.567 1.00 87.69 97 LEU A N 1
ATOM 765 C CA . LEU A 1 97 ? -8.411 -5.260 12.622 1.00 87.69 97 LEU A CA 1
ATOM 766 C C . LEU A 1 97 ? -8.729 -4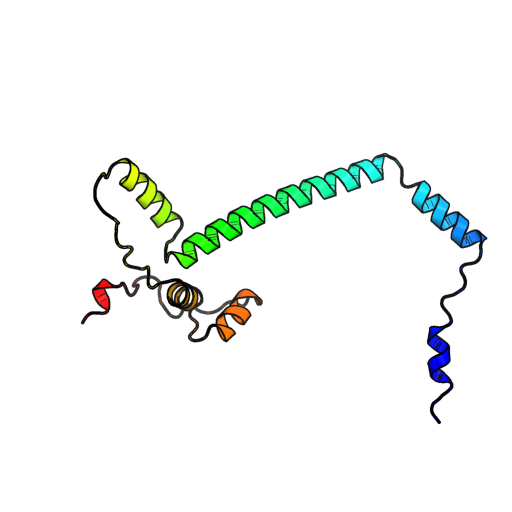.055 11.731 1.00 87.69 97 LEU A C 1
ATOM 768 O O . LEU A 1 97 ? -9.794 -4.031 11.121 1.00 87.69 97 LEU A O 1
ATOM 772 N N . ASN A 1 98 ? -7.798 -3.108 11.593 1.00 90.31 98 ASN A N 1
ATOM 773 C CA . ASN A 1 98 ? -7.940 -1.972 10.681 1.00 90.31 98 ASN A CA 1
ATOM 774 C C . ASN A 1 98 ? -8.041 -2.447 9.228 1.00 90.31 98 ASN A C 1
ATOM 776 O O . ASN A 1 98 ? -8.955 -2.056 8.508 1.00 90.31 98 ASN A O 1
ATOM 780 N N . TRP A 1 99 ? -7.163 -3.370 8.830 1.00 89.75 99 TRP A N 1
ATOM 781 C CA . TRP A 1 99 ? -7.189 -3.981 7.502 1.00 89.75 99 TRP A CA 1
ATOM 782 C C . TRP A 1 99 ? -8.448 -4.822 7.270 1.00 89.75 99 TRP A C 1
ATOM 784 O O . TRP A 1 99 ? -9.100 -4.680 6.237 1.00 89.75 99 TRP A O 1
ATOM 794 N N . ALA A 1 100 ? -8.834 -5.655 8.241 1.00 88.12 100 ALA A N 1
ATOM 795 C CA . ALA A 1 100 ? -10.057 -6.449 8.158 1.00 88.12 100 ALA A CA 1
ATOM 796 C C . ALA A 1 100 ? -11.312 -5.571 8.018 1.00 88.12 100 ALA A C 1
ATOM 798 O O . ALA A 1 100 ? -12.197 -5.880 7.227 1.00 88.12 100 ALA A O 1
ATOM 799 N N . ARG A 1 101 ? -11.369 -4.447 8.741 1.00 86.44 101 ARG A N 1
ATOM 800 C CA . ARG A 1 101 ? -12.481 -3.493 8.679 1.00 86.44 101 ARG A CA 1
ATOM 801 C C . ARG A 1 101 ? -12.499 -2.698 7.376 1.00 86.44 101 ARG A C 1
ATOM 803 O O . ARG A 1 101 ? -13.573 -2.551 6.812 1.00 86.44 101 ARG A O 1
ATOM 810 N N . PHE A 1 102 ? -11.347 -2.243 6.882 1.00 87.12 102 PHE A N 1
ATOM 811 C CA . PHE A 1 102 ? -11.255 -1.521 5.608 1.00 87.12 102 PHE A CA 1
ATOM 812 C C . PHE A 1 102 ? -11.742 -2.371 4.431 1.00 87.12 102 PHE A C 1
ATOM 814 O O . PHE A 1 102 ? -12.517 -1.907 3.603 1.00 87.12 102 PHE A O 1
ATOM 821 N N . PHE A 1 103 ? -11.324 -3.637 4.388 1.00 86.88 103 PHE A N 1
ATOM 822 C CA . PHE A 1 103 ? -11.763 -4.574 3.358 1.00 86.88 103 PHE A CA 1
ATOM 823 C C . PHE A 1 103 ? -13.075 -5.276 3.696 1.00 86.88 103 PHE A C 1
ATOM 825 O O . PHE A 1 103 ? -13.497 -6.103 2.901 1.00 86.88 103 PHE A O 1
ATOM 832 N N . GLU A 1 104 ? -13.704 -4.993 4.838 1.00 86.12 104 GLU A N 1
ATOM 833 C CA . GLU A 1 104 ? -14.913 -5.666 5.333 1.00 86.12 104 GLU A CA 1
ATOM 834 C C . GLU A 1 104 ? -14.844 -7.208 5.265 1.00 86.12 104 GLU A C 1
ATOM 836 O O . GLU A 1 104 ? -15.776 -7.885 4.819 1.00 86.12 104 GLU A O 1
ATOM 841 N N . VAL A 1 105 ? -13.714 -7.774 5.694 1.00 85.62 105 VAL A N 1
ATOM 842 C CA . VAL A 1 105 ? -13.451 -9.220 5.732 1.00 85.62 105 VAL A CA 1
ATOM 843 C C . VAL A 1 105 ? -13.341 -9.727 7.159 1.00 85.62 105 VAL A C 1
ATOM 845 O O . VAL A 1 105 ? -12.849 -9.036 8.049 1.00 85.62 105 VAL A O 1
ATOM 848 N N . ASN A 1 106 ? -13.738 -10.980 7.373 1.00 81.69 106 ASN A N 1
ATOM 849 C CA . ASN A 1 106 ? -13.603 -11.626 8.681 1.00 81.69 106 ASN A CA 1
ATOM 850 C C . ASN A 1 106 ? -12.265 -12.366 8.820 1.00 81.69 106 ASN A C 1
ATOM 852 O O . ASN A 1 106 ? -11.806 -12.628 9.932 1.00 81.69 106 ASN A O 1
ATOM 856 N N . LYS A 1 107 ? -11.639 -12.722 7.691 1.00 82.06 107 LYS A N 1
ATOM 857 C CA . LYS A 1 107 ? -10.410 -13.520 7.630 1.00 82.06 107 LYS A CA 1
ATOM 858 C C . LYS A 1 107 ? -9.356 -12.837 6.765 1.00 82.06 107 LYS A C 1
ATOM 860 O O . LYS A 1 107 ? -9.657 -12.280 5.715 1.00 82.06 107 LYS A O 1
ATOM 865 N N . ILE A 1 108 ? -8.088 -12.980 7.150 1.00 77.94 108 ILE A N 1
ATOM 866 C CA . ILE A 1 108 ? -6.945 -12.486 6.357 1.00 77.94 108 ILE A CA 1
ATOM 867 C C . ILE A 1 108 ? -6.841 -13.217 5.003 1.00 77.94 108 ILE A C 1
ATOM 869 O O . ILE A 1 108 ? -6.373 -12.647 4.025 1.00 77.94 108 ILE A O 1
ATOM 873 N N . SER A 1 109 ? -7.327 -14.458 4.902 1.00 80.94 109 SER A N 1
ATOM 874 C CA . SER A 1 109 ? -7.385 -15.176 3.621 1.00 80.94 109 SER A CA 1
ATOM 875 C C . SER A 1 109 ? -8.308 -14.491 2.6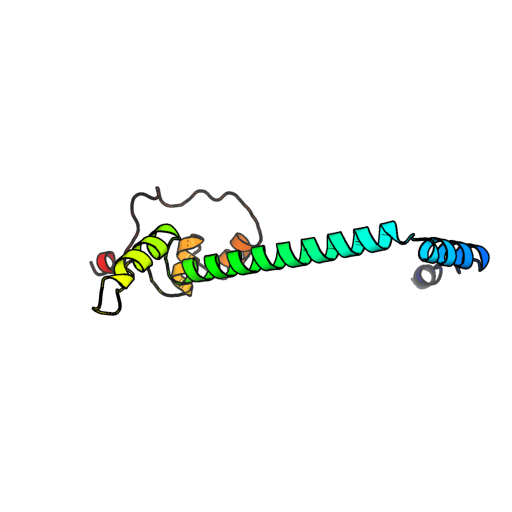06 1.00 80.94 109 SER A C 1
ATOM 877 O O . SER A 1 109 ? -7.982 -14.414 1.426 1.00 80.94 109 SER A O 1
ATOM 879 N N . GLU A 1 110 ? -9.442 -13.957 3.067 1.00 81.81 110 GLU A N 1
ATOM 880 C CA . GLU A 1 110 ? -10.384 -13.201 2.231 1.00 81.81 110 GLU A CA 1
ATOM 881 C C . GLU A 1 110 ? -9.816 -11.826 1.866 1.00 81.81 110 GLU A C 1
ATOM 883 O O . GLU A 1 110 ? -10.064 -11.331 0.769 1.00 81.81 110 GLU A O 1
ATOM 888 N N . LEU A 1 111 ? -9.010 -11.238 2.757 1.00 82.19 111 LEU A N 1
ATOM 889 C CA . LEU A 1 111 ? -8.298 -9.986 2.505 1.00 82.19 111 LEU A CA 1
ATOM 890 C C . LEU A 1 111 ? -7.418 -10.096 1.257 1.00 82.19 111 LEU A C 1
ATOM 892 O O . LEU A 1 111 ? -7.503 -9.246 0.377 1.00 82.19 111 LEU A O 1
ATOM 896 N N . LEU A 1 112 ? -6.620 -11.165 1.154 1.00 81.56 112 LEU A N 1
ATOM 897 C CA . LEU A 1 112 ? -5.722 -11.373 0.016 1.00 81.56 112 LEU A CA 1
ATOM 898 C C . LEU A 1 112 ? -6.497 -11.464 -1.307 1.00 81.56 112 LEU A C 1
ATOM 900 O O . LEU A 1 112 ? -6.084 -10.894 -2.312 1.00 81.56 112 LEU A O 1
ATOM 904 N N . PHE A 1 113 ? -7.649 -12.137 -1.289 1.00 84.44 113 PHE A N 1
ATOM 905 C CA . PHE A 1 113 ? -8.525 -12.250 -2.453 1.00 84.44 113 PHE A CA 1
ATOM 906 C C . PHE A 1 113 ? -9.132 -10.898 -2.852 1.00 84.44 113 PHE A C 1
ATOM 908 O O . PHE A 1 113 ? -9.119 -10.551 -4.030 1.00 84.44 113 PHE A O 1
ATOM 915 N N . ARG A 1 114 ? -9.600 -10.100 -1.879 1.00 82.19 114 ARG A N 1
ATOM 916 C CA . ARG A 1 114 ? -10.126 -8.746 -2.136 1.00 82.19 114 ARG A CA 1
ATOM 917 C C . ARG A 1 114 ? -9.053 -7.757 -2.598 1.00 82.19 114 ARG A C 1
ATOM 919 O O . ARG A 1 114 ? -9.378 -6.808 -3.299 1.00 82.19 114 ARG A O 1
ATOM 926 N N . LEU A 1 115 ? -7.793 -7.972 -2.221 1.00 83.12 115 LEU A N 1
ATOM 927 C CA . LEU A 1 115 ? -6.650 -7.191 -2.705 1.00 83.12 115 LEU A CA 1
ATOM 928 C C . LEU A 1 115 ? -6.272 -7.534 -4.146 1.00 83.12 115 LEU A C 1
ATOM 930 O O . LEU A 1 115 ? -5.934 -6.640 -4.915 1.00 83.12 115 LEU A O 1
ATOM 934 N N . LEU A 1 116 ? -6.288 -8.820 -4.498 1.00 85.00 116 LEU A N 1
ATOM 935 C CA . LEU A 1 116 ? -5.828 -9.288 -5.806 1.00 85.00 116 LEU A CA 1
ATOM 936 C C . LEU A 1 116 ? -6.872 -9.112 -6.902 1.00 85.00 116 LEU A C 1
ATOM 938 O O . LEU A 1 116 ? -6.498 -8.950 -8.062 1.00 85.00 116 LEU A O 1
ATOM 942 N N . ILE A 1 117 ? -8.159 -9.165 -6.555 1.00 84.00 117 ILE A N 1
ATOM 943 C CA . ILE A 1 117 ? -9.220 -9.121 -7.552 1.00 84.00 117 ILE A CA 1
ATOM 944 C C . ILE A 1 117 ? -10.079 -7.871 -7.367 1.00 84.00 117 ILE A C 1
ATOM 946 O O . ILE A 1 117 ? -10.791 -7.765 -6.364 1.00 84.00 117 ILE A O 1
ATOM 950 N N . PRO A 1 118 ? -10.056 -6.937 -8.338 1.00 77.12 118 PRO A N 1
ATOM 951 C CA . PRO A 1 118 ? -10.878 -5.740 -8.298 1.00 77.12 118 PRO A CA 1
ATOM 952 C C . PRO A 1 118 ? -12.328 -6.106 -8.634 1.00 77.12 118 PRO A C 1
ATOM 954 O O . PRO A 1 118 ? -12.787 -5.939 -9.762 1.00 77.12 118 PRO A O 1
ATOM 957 N N . PHE A 1 119 ? -13.055 -6.633 -7.650 1.00 80.75 119 PHE A N 1
ATOM 958 C CA . PHE A 1 119 ? -14.496 -6.837 -7.743 1.00 80.75 119 PHE A CA 1
ATOM 959 C C . PHE A 1 119 ? -15.246 -5.730 -6.994 1.00 80.75 119 PHE A C 1
ATOM 961 O O . PHE A 1 119 ? -14.856 -5.367 -5.882 1.00 80.75 119 PHE A O 1
ATOM 968 N N . PRO A 1 120 ? -16.334 -5.192 -7.570 1.00 73.50 120 PRO A N 1
ATOM 969 C CA . PRO A 1 120 ? -17.186 -4.243 -6.874 1.00 73.50 120 PRO A CA 1
ATOM 970 C C . PRO A 1 120 ? -17.968 -4.979 -5.781 1.00 73.50 120 PRO A C 1
ATOM 972 O O . PRO A 1 120 ? -18.902 -5.730 -6.059 1.00 73.50 120 PRO A O 1
ATOM 975 N N . PHE A 1 121 ? -17.575 -4.771 -4.527 1.00 73.19 121 PHE A N 1
ATOM 976 C CA . PHE A 1 121 ? -18.315 -5.252 -3.364 1.00 73.19 121 PHE A CA 1
ATOM 977 C C . PHE A 1 121 ? -19.245 -4.150 -2.862 1.00 73.19 121 PHE A C 1
ATOM 979 O O . PHE A 1 121 ? -18.852 -2.986 -2.787 1.00 73.19 121 PHE A O 1
ATOM 986 N N . GLN A 1 122 ? -20.481 -4.513 -2.518 1.00 78.38 122 GLN A N 1
ATOM 987 C CA . GLN A 1 122 ? -21.376 -3.581 -1.840 1.00 78.38 122 GLN A CA 1
ATOM 988 C C . GLN A 1 122 ? -20.860 -3.347 -0.416 1.00 78.38 122 GLN A C 1
ATOM 990 O O . GLN A 1 122 ? -20.585 -4.331 0.279 1.00 78.38 122 GLN A O 1
ATOM 995 N N . PRO A 1 123 ? -20.715 -2.083 0.017 1.00 77.62 123 PRO A N 1
ATOM 996 C CA . PRO A 1 123 ? -20.301 -1.787 1.376 1.00 77.62 123 PRO A CA 1
ATOM 997 C C . PRO A 1 123 ? -21.385 -2.261 2.343 1.00 77.62 123 PRO A C 1
ATOM 999 O O . PRO A 1 123 ? -22.581 -2.082 2.104 1.00 77.62 123 PRO A O 1
ATOM 1002 N N . LYS A 1 124 ? -20.974 -2.875 3.449 1.00 76.25 124 LYS A N 1
ATOM 1003 C CA . LYS A 1 124 ? -21.897 -3.363 4.478 1.00 76.25 124 LYS A CA 1
ATOM 1004 C C . LYS A 1 124 ? -22.534 -2.219 5.274 1.00 76.25 124 LYS A C 1
ATOM 1006 O O . LYS A 1 124 ? -23.582 -2.419 5.884 1.00 76.25 124 LYS A O 1
ATOM 1011 N N . HIS A 1 125 ? -21.899 -1.050 5.280 1.00 78.06 125 HIS A N 1
ATOM 1012 C CA . HIS A 1 125 ? -22.350 0.136 6.002 1.00 78.06 125 HIS A CA 1
ATOM 1013 C C . HIS A 1 125 ? -22.650 1.282 5.035 1.00 78.06 125 HIS A C 1
ATOM 1015 O O . HIS A 1 125 ? -22.069 1.389 3.958 1.00 78.06 125 HIS A O 1
ATOM 1021 N N . ASP A 1 126 ? -23.540 2.167 5.459 1.00 83.06 126 ASP A N 1
ATOM 1022 C CA . ASP A 1 126 ? -23.966 3.375 4.746 1.00 83.06 126 ASP A CA 1
ATOM 1023 C C . ASP A 1 126 ? -22.930 4.518 4.796 1.00 83.06 126 ASP A C 1
ATOM 1025 O O . ASP A 1 126 ? -23.123 5.566 4.183 1.00 83.06 126 ASP A O 1
ATOM 1029 N N . GLY A 1 127 ? -21.832 4.324 5.536 1.00 82.88 127 GLY A N 1
ATOM 1030 C CA . GLY A 1 127 ? -20.761 5.302 5.718 1.00 82.88 127 GLY A CA 1
ATOM 1031 C C . GLY A 1 127 ? -21.111 6.455 6.662 1.00 82.88 127 GLY A C 1
ATOM 1032 O O . GLY A 1 127 ? -20.286 7.355 6.834 1.00 82.88 127 GLY A O 1
ATOM 1033 N N . THR A 1 128 ? -22.293 6.439 7.291 1.00 84.19 128 THR A N 1
ATOM 1034 C CA . THR A 1 128 ? -22.732 7.503 8.208 1.00 84.19 128 THR A CA 1
ATOM 1035 C C . THR A 1 128 ? -22.248 7.268 9.635 1.00 84.19 128 THR A C 1
ATOM 1037 O O . THR A 1 128 ? -21.984 8.224 10.365 1.00 84.19 128 THR A O 1
ATOM 1040 N N . GLN A 1 129 ? -22.082 6.001 10.025 1.00 83.06 129 GLN A N 1
ATOM 1041 C CA . GLN A 1 129 ? -21.636 5.606 11.355 1.00 83.06 129 GLN A CA 1
ATOM 1042 C C . GLN A 1 129 ? -20.468 4.628 11.295 1.00 83.06 129 GLN A C 1
ATOM 1044 O O . GLN A 1 129 ? -20.439 3.686 10.503 1.00 83.06 129 GLN A O 1
ATOM 1049 N N . TRP A 1 130 ? -19.520 4.832 12.205 1.00 81.94 130 TRP A N 1
ATOM 1050 C CA . TRP A 1 130 ? -18.344 3.991 12.358 1.00 81.94 130 TRP A CA 1
ATOM 1051 C C . TRP A 1 130 ? -18.203 3.603 13.822 1.00 81.94 130 TRP A C 1
ATOM 1053 O O . TRP A 1 130 ? -18.364 4.424 14.724 1.00 81.94 130 TRP A O 1
ATOM 1063 N N . ILE A 1 131 ? -17.882 2.337 14.069 1.00 83.38 131 ILE A N 1
ATOM 1064 C CA . ILE A 1 131 ? -17.574 1.873 15.421 1.00 83.38 131 ILE A CA 1
ATOM 1065 C C . ILE A 1 131 ? -16.228 2.481 15.812 1.00 83.38 131 ILE A C 1
ATOM 1067 O O . ILE A 1 131 ? -15.220 2.164 15.178 1.00 83.38 131 ILE A O 1
ATOM 1071 N N . SER A 1 132 ? -16.222 3.315 16.850 1.00 84.44 132 SER A N 1
ATOM 1072 C CA . SER A 1 132 ? -15.027 3.818 17.531 1.00 84.44 132 SER A CA 1
ATOM 1073 C C . SER A 1 132 ? -14.650 2.909 18.706 1.00 84.44 132 SER A C 1
ATOM 1075 O O . SER A 1 132 ? -15.423 2.035 19.109 1.00 84.44 132 SER A O 1
ATOM 1077 N N . LYS A 1 133 ? -13.444 3.084 19.250 1.00 81.50 133 LYS A N 1
ATOM 1078 C CA . LYS A 1 133 ? -13.033 2.450 20.512 1.00 81.50 133 LYS A CA 1
ATOM 1079 C C . LYS A 1 133 ? -13.982 2.800 21.661 1.00 81.50 133 LYS A C 1
ATOM 1081 O O . LYS A 1 133 ? -14.388 1.901 22.384 1.00 81.50 133 LYS A O 1
ATOM 1086 N N . ASP A 1 134 ? -14.414 4.054 21.727 1.00 77.06 134 ASP A N 1
ATOM 1087 C CA . ASP A 1 134 ? -15.260 4.571 22.808 1.00 77.06 134 ASP A CA 1
ATOM 1088 C C . ASP A 1 134 ? -16.679 3.966 22.800 1.00 77.06 134 ASP A C 1
ATOM 1090 O O . ASP A 1 134 ? -17.307 3.828 23.842 1.00 77.06 134 ASP A O 1
ATOM 1094 N N . ASN A 1 135 ? -17.178 3.540 21.631 1.00 69.31 135 ASN A N 1
ATOM 1095 C CA . ASN A 1 135 ? -18.493 2.899 21.484 1.00 69.31 135 ASN A CA 1
ATOM 1096 C C . ASN A 1 135 ? -18.485 1.376 21.718 1.00 69.31 135 ASN A C 1
ATOM 1098 O O . ASN A 1 135 ? -19.536 0.747 21.620 1.00 69.31 135 ASN A O 1
ATOM 1102 N N . LYS A 1 136 ? -17.323 0.755 21.965 1.00 56.19 136 LYS A N 1
ATOM 1103 C CA . LYS A 1 136 ? -17.207 -0.699 22.189 1.00 56.19 136 LYS A CA 1
ATOM 1104 C C . LYS A 1 136 ? -17.277 -1.118 23.660 1.00 56.19 136 LYS A C 1
ATOM 1106 O O . LYS A 1 136 ? -17.331 -2.317 23.911 1.00 56.19 136 LYS A O 1
ATOM 1111 N N . GLU A 1 137 ? -17.239 -0.174 24.599 1.00 47.22 137 GLU A N 1
ATOM 1112 C CA . GLU A 1 137 ? -17.222 -0.453 26.046 1.00 47.22 137 GLU A CA 1
ATOM 1113 C C . GLU A 1 137 ? -18.616 -0.463 26.710 1.00 47.22 137 GLU A C 1
ATOM 1115 O O . GLU A 1 137 ? -18.692 -0.563 27.932 1.00 47.22 137 GLU A O 1
ATOM 1120 N N . ASN A 1 138 ? -19.705 -0.427 25.928 1.00 40.28 138 ASN A N 1
ATOM 1121 C CA . ASN A 1 138 ? -21.086 -0.586 26.414 1.00 40.28 138 ASN A CA 1
ATOM 1122 C C . ASN A 1 138 ? -21.720 -1.891 25.926 1.00 40.28 138 ASN A C 1
ATOM 1124 O O . ASN A 1 138 ? -21.657 -2.149 24.701 1.00 40.28 138 ASN A O 1
#

Radius of gyration: 28.11 Å; chains: 1; bounding box: 48×72×70 Å

pLDDT: mean 77.05, std 16.02, range [40.28, 97.81]